Protein AF-A0A919K7R5-F1 (afdb_monomer_lite)

pLDDT: mean 82.19, std 16.07, range [36.75, 97.56]

Radius of gyration: 23.98 Å; chains: 1; bounding box: 60×45×48 Å

Structure (mmCIF, N/CA/C/O backbone):
data_AF-A0A919K7R5-F1
#
_entry.id   AF-A0A919K7R5-F1
#
loop_
_atom_site.group_PDB
_atom_site.id
_atom_site.type_symbol
_atom_site.label_atom_id
_atom_site.label_alt_id
_atom_site.label_comp_id
_atom_site.label_asym_id
_atom_site.label_entity_id
_atom_site.label_seq_id
_atom_site.pdbx_PDB_ins_code
_atom_site.Cartn_x
_atom_site.Cartn_y
_atom_site.Cartn_z
_atom_site.occupancy
_atom_site.B_iso_or_equiv
_atom_site.auth_seq_id
_atom_site.auth_comp_id
_atom_site.auth_asym_id
_atom_site.auth_atom_id
_atom_site.pdbx_PDB_model_num
ATOM 1 N N . MET A 1 1 ? -3.517 -1.100 -28.201 1.00 61.06 1 MET A N 1
ATOM 2 C CA . MET A 1 1 ? -3.178 -2.506 -27.887 1.00 61.06 1 MET A CA 1
ATOM 3 C C . MET A 1 1 ? -2.283 -3.037 -28.987 1.00 61.06 1 MET A C 1
ATOM 5 O O . MET A 1 1 ? -2.757 -3.184 -30.102 1.00 61.06 1 MET A O 1
ATOM 9 N N . ALA A 1 2 ? -1.000 -3.264 -28.708 1.00 79.00 2 ALA A N 1
ATOM 10 C CA . ALA A 1 2 ? -0.056 -3.749 -29.721 1.00 79.00 2 ALA A CA 1
ATOM 11 C C . ALA A 1 2 ? -0.181 -5.264 -29.985 1.00 79.00 2 ALA A C 1
ATOM 13 O O . ALA A 1 2 ? 0.190 -5.735 -31.049 1.00 79.00 2 ALA A O 1
ATOM 14 N N . SER A 1 3 ? -0.732 -6.016 -29.028 1.00 86.75 3 SER A N 1
ATOM 15 C CA . SER A 1 3 ? -0.846 -7.481 -29.060 1.00 86.75 3 SER A CA 1
ATOM 16 C C . SER A 1 3 ? -2.287 -7.994 -28.929 1.00 86.75 3 SER A C 1
ATOM 18 O O . SER A 1 3 ? -2.496 -9.164 -28.632 1.00 86.75 3 SER A O 1
ATOM 20 N N . GLY A 1 4 ? -3.297 -7.128 -29.079 1.00 92.44 4 GLY A N 1
ATOM 21 C CA . GLY A 1 4 ? -4.709 -7.498 -28.885 1.00 92.44 4 GLY A CA 1
ATOM 22 C C . GLY A 1 4 ? -5.109 -7.841 -27.438 1.00 92.44 4 GLY A C 1
ATOM 23 O O . GLY A 1 4 ? -6.259 -8.193 -27.200 1.00 92.44 4 GLY A O 1
ATOM 24 N N . LEU A 1 5 ? -4.194 -7.721 -26.466 1.00 92.00 5 LEU A N 1
ATOM 25 C CA . LEU A 1 5 ? -4.473 -7.946 -25.046 1.00 92.00 5 LEU A CA 1
ATOM 26 C C . LEU A 1 5 ? -5.079 -6.701 -24.393 1.00 92.00 5 LEU A C 1
ATOM 28 O O . LEU A 1 5 ? -4.481 -5.623 -24.446 1.00 92.00 5 LEU A O 1
ATOM 32 N N . ASP A 1 6 ? -6.216 -6.876 -23.719 1.00 91.25 6 ASP A N 1
ATOM 33 C CA . ASP A 1 6 ? -6.818 -5.847 -22.871 1.00 91.25 6 ASP A CA 1
ATOM 34 C C . ASP A 1 6 ? -6.446 -6.058 -21.407 1.00 91.25 6 ASP A C 1
ATOM 36 O O . ASP A 1 6 ? -6.775 -7.084 -20.810 1.00 91.25 6 ASP A O 1
ATOM 40 N N . VAL A 1 7 ? -5.759 -5.083 -20.818 1.00 91.25 7 VAL A N 1
ATOM 41 C CA . VAL A 1 7 ? -5.324 -5.157 -19.423 1.00 91.25 7 VAL A CA 1
ATOM 42 C C . VAL A 1 7 ? -6.299 -4.372 -18.567 1.00 91.25 7 VAL A C 1
ATOM 44 O O . VAL A 1 7 ? -6.436 -3.157 -18.696 1.00 91.25 7 VAL A O 1
ATOM 47 N N . ARG A 1 8 ? -6.950 -5.070 -17.639 1.00 94.06 8 ARG A N 1
ATOM 48 C CA . ARG A 1 8 ? -7.793 -4.445 -16.621 1.00 94.06 8 ARG A CA 1
ATOM 49 C C . ARG A 1 8 ? -6.977 -4.197 -15.361 1.00 94.06 8 ARG A C 1
ATOM 51 O O . ARG A 1 8 ? -6.169 -5.030 -14.959 1.00 94.06 8 ARG A O 1
ATOM 58 N N . ILE A 1 9 ? -7.204 -3.045 -14.735 1.00 94.88 9 ILE A N 1
ATOM 59 C CA . ILE A 1 9 ? -6.482 -2.607 -13.536 1.00 94.88 9 ILE A CA 1
ATOM 60 C C . ILE A 1 9 ? -7.516 -2.317 -12.441 1.00 94.88 9 ILE A C 1
ATOM 62 O O . ILE A 1 9 ? -7.915 -1.168 -12.267 1.00 94.88 9 ILE A O 1
ATOM 66 N N . PRO A 1 10 ? -7.977 -3.336 -11.693 1.00 94.50 10 PRO A N 1
ATOM 67 C CA . PRO A 1 10 ? -9.050 -3.171 -10.706 1.00 94.50 10 PRO A CA 1
ATOM 68 C C . PRO A 1 10 ? -8.736 -2.141 -9.613 1.00 94.50 10 PRO A C 1
ATOM 70 O O . PRO A 1 10 ? -9.626 -1.463 -9.116 1.00 94.50 10 PRO A O 1
ATOM 73 N N . PHE A 1 11 ? -7.457 -1.977 -9.264 1.00 94.12 11 PHE A N 1
ATOM 74 C CA . PHE A 1 11 ? -7.025 -0.985 -8.274 1.00 94.12 11 PHE A CA 1
ATOM 75 C C . PHE A 1 11 ? -7.129 0.469 -8.756 1.00 94.12 11 PHE A C 1
ATOM 77 O O . PHE A 1 11 ? -7.018 1.375 -7.937 1.00 94.12 11 PHE A O 1
ATOM 84 N N . ALA A 1 12 ? -7.326 0.690 -10.057 1.00 94.94 12 ALA A N 1
ATOM 85 C CA . ALA A 1 12 ? -7.537 2.008 -10.646 1.00 94.94 12 ALA A CA 1
ATOM 86 C C . ALA A 1 12 ? -9.031 2.334 -10.842 1.00 94.94 12 ALA A C 1
ATOM 88 O O . ALA A 1 12 ? -9.357 3.260 -11.581 1.00 94.94 12 ALA A O 1
ATOM 89 N N . ASP A 1 13 ? -9.946 1.583 -10.213 1.00 97.25 13 ASP A N 1
ATOM 90 C CA . ASP A 1 13 ? -11.369 1.929 -10.220 1.00 97.25 13 ASP A CA 1
ATOM 91 C C . ASP A 1 13 ? -11.590 3.275 -9.497 1.00 97.25 13 ASP A C 1
ATOM 93 O O . ASP A 1 13 ? -11.191 3.404 -8.332 1.00 97.25 13 ASP A O 1
ATOM 97 N N . PRO A 1 14 ? -12.249 4.263 -10.134 1.00 96.62 14 PRO A N 1
ATOM 98 C CA . PRO A 1 14 ? -12.509 5.569 -9.531 1.00 96.62 14 PRO A CA 1
ATOM 99 C C . PRO A 1 14 ? -13.199 5.492 -8.166 1.00 96.62 14 PRO A C 1
ATOM 101 O O . PRO A 1 14 ? -12.837 6.221 -7.251 1.00 96.62 14 PRO A O 1
ATOM 104 N N . ARG A 1 15 ? -14.134 4.553 -7.982 1.00 97.50 15 ARG A N 1
ATOM 105 C CA . ARG A 1 15 ? -14.883 4.395 -6.726 1.00 97.50 15 ARG A CA 1
ATOM 106 C C . ARG A 1 15 ? -13.973 3.943 -5.593 1.00 97.50 15 ARG A C 1
ATOM 108 O O . ARG A 1 15 ? -14.107 4.397 -4.459 1.00 97.50 15 ARG A O 1
ATOM 115 N N . LEU A 1 16 ? -13.048 3.033 -5.900 1.00 95.94 16 LEU A N 1
ATOM 116 C CA . LEU A 1 16 ? -12.073 2.547 -4.932 1.00 95.94 16 LEU A CA 1
ATOM 117 C C . LEU A 1 16 ? -11.076 3.649 -4.571 1.00 95.94 16 LEU A C 1
ATOM 119 O O . LEU A 1 16 ? -10.716 3.787 -3.400 1.00 95.94 16 LEU A O 1
ATOM 123 N N . VAL A 1 17 ? -10.647 4.433 -5.561 1.00 95.94 17 VAL A N 1
ATOM 124 C CA . VAL A 1 17 ? -9.756 5.577 -5.353 1.00 95.94 17 VAL A CA 1
ATOM 125 C C . VAL A 1 17 ? -10.431 6.618 -4.466 1.00 95.94 17 VAL A C 1
ATOM 127 O O . VAL A 1 17 ? -9.863 6.959 -3.435 1.00 95.94 17 VAL A O 1
ATOM 130 N N . ASP A 1 18 ? -11.655 7.040 -4.782 1.00 97.56 18 ASP A N 1
ATOM 131 C CA . ASP A 1 18 ? -12.397 8.025 -3.986 1.00 97.56 18 ASP A CA 1
ATOM 132 C C . ASP A 1 18 ? -12.602 7.547 -2.545 1.00 97.56 18 ASP A C 1
ATOM 134 O O . ASP A 1 18 ? -12.361 8.288 -1.587 1.00 97.56 18 ASP A O 1
ATOM 138 N N . TYR A 1 19 ? -12.984 6.280 -2.366 1.00 96.44 19 TYR A N 1
ATOM 139 C CA . TYR A 1 19 ? -13.126 5.687 -1.040 1.00 96.44 19 TYR A CA 1
ATOM 140 C C . TYR A 1 19 ? -11.801 5.711 -0.276 1.00 96.44 19 TYR A C 1
ATOM 142 O O . TYR A 1 19 ? -11.722 6.241 0.832 1.00 96.44 19 TYR A O 1
ATOM 150 N N . THR A 1 20 ? -10.735 5.178 -0.875 1.00 95.38 20 THR A N 1
ATOM 151 C CA . THR A 1 20 ? -9.435 5.098 -0.205 1.00 95.38 20 THR A CA 1
ATOM 152 C C . THR A 1 20 ? -8.818 6.468 0.027 1.00 95.38 20 THR A C 1
ATOM 154 O O . THR A 1 20 ? -8.145 6.639 1.039 1.00 95.38 20 THR A O 1
ATOM 157 N N . PHE A 1 21 ? -9.062 7.473 -0.815 1.00 94.69 21 PHE A N 1
ATOM 158 C CA . PHE A 1 21 ? -8.518 8.816 -0.622 1.00 94.69 21 PHE A CA 1
ATOM 159 C C . PHE A 1 21 ? -9.055 9.464 0.662 1.00 94.69 21 PHE A C 1
ATOM 161 O O . PHE A 1 21 ? -8.267 10.008 1.436 1.00 94.69 21 PHE A O 1
ATOM 168 N N . ASN A 1 22 ? -10.341 9.266 0.958 1.00 96.62 22 ASN A N 1
ATOM 169 C CA . ASN A 1 22 ? -11.030 9.851 2.112 1.00 96.62 22 ASN A CA 1
ATOM 170 C C . ASN A 1 22 ? -10.745 9.167 3.464 1.00 96.62 22 ASN A C 1
ATOM 172 O O . ASN A 1 22 ? -11.101 9.701 4.513 1.00 96.62 22 ASN A O 1
ATOM 176 N N . ILE A 1 23 ? -10.089 8.002 3.484 1.00 96.44 23 ILE A N 1
ATOM 177 C CA . ILE A 1 23 ? -9.779 7.301 4.740 1.00 96.44 23 ILE A CA 1
ATOM 178 C C . ILE A 1 23 ? -8.652 8.029 5.508 1.00 96.44 23 ILE A C 1
ATOM 180 O O . ILE A 1 23 ? -7.628 8.374 4.901 1.00 96.44 23 ILE A O 1
ATOM 184 N N . PRO A 1 24 ? -8.767 8.210 6.840 1.00 95.56 24 PRO A N 1
ATOM 185 C CA . PRO A 1 24 ? -7.702 8.782 7.662 1.00 95.56 24 PRO A CA 1
ATOM 186 C C . PRO A 1 24 ? -6.380 8.015 7.552 1.00 95.56 24 PRO A C 1
ATOM 188 O O . PRO A 1 24 ? -6.350 6.784 7.491 1.00 95.56 24 PRO A O 1
ATOM 191 N N . TRP A 1 25 ? -5.257 8.735 7.587 1.00 92.19 25 TRP A N 1
ATOM 192 C CA . TRP A 1 25 ? -3.933 8.117 7.443 1.00 92.19 25 TRP A CA 1
ATOM 193 C C . TRP A 1 25 ? -3.610 7.105 8.550 1.00 92.19 25 TRP A C 1
ATOM 195 O O . TRP A 1 25 ? -3.043 6.048 8.272 1.00 92.19 25 TRP A O 1
ATOM 205 N N . SER A 1 26 ? -4.052 7.379 9.781 1.00 94.06 26 SER A N 1
ATOM 206 C CA . SER A 1 26 ? -3.920 6.470 10.928 1.00 94.06 26 SER A CA 1
ATOM 207 C C . SER A 1 26 ? -4.542 5.094 10.680 1.00 94.06 26 SER A C 1
ATOM 209 O O . SER A 1 26 ? -4.058 4.105 11.214 1.00 94.06 26 SER A O 1
ATOM 211 N N . MET A 1 27 ? -5.574 5.012 9.837 1.00 94.75 27 MET A N 1
ATOM 212 C CA . MET A 1 27 ? -6.217 3.756 9.452 1.00 94.75 27 MET A CA 1
ATOM 213 C C . MET A 1 27 ? -5.553 3.109 8.228 1.00 94.75 27 MET A C 1
ATOM 215 O O . MET A 1 27 ? -5.547 1.888 8.099 1.00 94.75 27 MET A O 1
ATOM 219 N N . LYS A 1 28 ? -4.953 3.899 7.330 1.00 92.88 28 LYS A N 1
ATOM 220 C CA . LYS A 1 28 ? -4.223 3.386 6.154 1.00 92.88 28 LYS A CA 1
ATOM 221 C C . LYS A 1 28 ? -2.932 2.655 6.537 1.00 92.88 28 LYS A C 1
ATOM 223 O O . LYS A 1 28 ? -2.619 1.634 5.919 1.00 92.88 28 LYS A O 1
ATOM 228 N N . SER A 1 29 ? -2.232 3.162 7.556 1.00 92.19 29 SER A N 1
ATOM 229 C CA . SER A 1 29 ? -0.941 2.657 8.050 1.00 92.19 29 SER A CA 1
ATOM 230 C C . SER A 1 29 ? -0.933 2.470 9.574 1.00 92.19 29 SER A C 1
ATOM 232 O O . SER A 1 29 ? -0.045 2.959 10.268 1.00 92.19 29 SER A O 1
ATOM 234 N N . PHE A 1 30 ? -1.925 1.751 10.104 1.00 92.12 30 PHE A N 1
ATOM 235 C CA . PHE A 1 30 ? -2.115 1.563 11.551 1.00 92.12 30 PHE A CA 1
ATOM 236 C C . PHE A 1 30 ? -1.003 0.759 12.252 1.00 92.12 30 PHE A C 1
ATOM 238 O O . PHE A 1 30 ? -0.783 0.932 13.444 1.00 92.12 30 PHE A O 1
ATOM 245 N N . ASP A 1 31 ? -0.298 -0.121 11.538 1.00 90.94 31 ASP A N 1
ATOM 246 C CA . ASP A 1 31 ? 0.773 -0.986 12.065 1.00 90.94 31 ASP A CA 1
ATOM 247 C C . ASP A 1 31 ? 2.177 -0.537 11.611 1.00 90.94 31 ASP A C 1
ATOM 249 O O . ASP A 1 31 ? 3.144 -1.294 11.712 1.00 90.94 31 ASP A O 1
ATOM 253 N N . GLY A 1 32 ? 2.291 0.676 11.054 1.00 88.88 32 GLY A N 1
ATOM 254 C CA . GLY A 1 32 ? 3.545 1.219 10.525 1.00 88.88 32 GLY A CA 1
ATOM 255 C C . GLY A 1 32 ? 4.043 0.544 9.242 1.00 88.88 32 GLY A C 1
ATOM 256 O O . GLY A 1 32 ? 5.163 0.814 8.807 1.00 88.88 32 GLY A O 1
ATOM 257 N N . ARG A 1 33 ? 3.242 -0.330 8.620 1.00 87.12 33 ARG A N 1
ATOM 258 C CA . ARG A 1 33 ? 3.596 -1.000 7.366 1.00 87.12 33 ARG A CA 1
ATOM 259 C C . ARG A 1 33 ? 2.947 -0.328 6.161 1.00 87.12 33 ARG A C 1
ATOM 261 O O . ARG A 1 33 ? 2.038 0.500 6.234 1.00 87.12 33 ARG A O 1
ATOM 268 N N . GLU A 1 34 ? 3.464 -0.692 4.999 1.00 89.81 34 GLU A N 1
ATOM 269 C CA . GLU A 1 34 ? 2.871 -0.327 3.724 1.00 89.81 34 GLU A CA 1
ATOM 270 C C . GLU A 1 34 ? 1.607 -1.155 3.459 1.00 89.81 34 GLU A C 1
ATOM 272 O O . GLU A 1 34 ? 1.583 -2.379 3.646 1.00 89.81 34 GLU A O 1
ATOM 277 N N . LYS A 1 35 ? 0.578 -0.487 2.926 1.00 91.94 35 LYS A N 1
ATOM 278 C CA . LYS A 1 35 ? -0.674 -1.124 2.493 1.00 91.94 35 LYS A CA 1
ATOM 279 C C . LYS A 1 35 ? -1.381 -1.894 3.622 1.00 91.94 35 LYS A C 1
ATOM 281 O O . LYS A 1 35 ? -2.037 -2.895 3.342 1.00 91.94 35 LYS A O 1
ATOM 286 N N . SER A 1 36 ? -1.272 -1.443 4.870 1.00 94.00 36 SER A N 1
ATOM 287 C CA . SER A 1 36 ? -1.818 -2.137 6.047 1.00 94.00 36 SER A CA 1
ATOM 288 C C . SER A 1 36 ? -3.316 -2.366 5.944 1.00 94.00 36 SER A C 1
ATOM 290 O O . SER A 1 36 ? -3.776 -3.484 6.150 1.00 94.00 36 SER A O 1
ATOM 292 N N . LEU A 1 37 ? -4.065 -1.342 5.524 1.00 94.31 37 LEU A N 1
ATOM 293 C CA . LEU A 1 37 ? -5.505 -1.456 5.293 1.00 94.31 37 LEU A CA 1
ATOM 294 C C . LEU A 1 37 ? -5.851 -2.560 4.277 1.00 94.31 37 LEU A C 1
ATOM 296 O O . LEU A 1 37 ? -6.734 -3.375 4.526 1.00 94.31 37 LEU A O 1
ATOM 300 N N . LEU A 1 38 ? -5.125 -2.630 3.156 1.00 93.94 38 LEU A N 1
ATOM 301 C CA . LEU A 1 38 ? -5.331 -3.662 2.132 1.00 93.94 38 LEU A CA 1
ATOM 302 C C . LEU A 1 38 ? -4.962 -5.059 2.652 1.00 93.94 38 LEU A C 1
ATOM 304 O O . LEU A 1 38 ? -5.665 -6.026 2.371 1.00 93.94 38 LEU A O 1
ATOM 308 N N . ARG A 1 39 ? -3.866 -5.172 3.410 1.00 93.06 39 ARG A N 1
ATOM 309 C CA . ARG A 1 39 ? -3.430 -6.442 4.011 1.00 93.06 39 ARG A CA 1
ATOM 310 C C . ARG A 1 39 ? -4.440 -6.944 5.042 1.00 93.06 39 ARG A C 1
ATOM 312 O O . ARG A 1 39 ? -4.724 -8.134 5.060 1.00 93.06 39 ARG A O 1
ATOM 319 N N . ALA A 1 40 ? -5.005 -6.046 5.849 1.00 93.12 40 ALA A N 1
ATOM 320 C CA . ALA A 1 40 ? -6.063 -6.371 6.798 1.00 93.12 40 ALA A CA 1
ATOM 321 C C . ALA A 1 40 ? -7.339 -6.833 6.080 1.00 93.12 40 ALA A C 1
ATOM 323 O O . ALA A 1 40 ? -7.874 -7.881 6.424 1.00 93.12 40 ALA A O 1
ATOM 324 N N . ALA A 1 41 ? -7.771 -6.115 5.037 1.00 93.62 41 ALA A N 1
ATOM 325 C CA . ALA A 1 41 ? -8.963 -6.464 4.261 1.00 93.62 41 ALA A CA 1
ATOM 326 C C . ALA A 1 41 ? -8.865 -7.828 3.550 1.00 93.62 41 ALA A C 1
ATOM 328 O O . ALA A 1 41 ? -9.883 -8.462 3.300 1.00 93.62 41 ALA A O 1
ATOM 329 N N . MET A 1 42 ? -7.653 -8.278 3.212 1.00 94.06 42 MET A N 1
ATOM 330 C CA . MET A 1 42 ? -7.407 -9.530 2.482 1.00 94.06 42 MET A CA 1
ATOM 331 C C . MET A 1 42 ? -6.889 -10.672 3.369 1.00 94.06 42 MET A C 1
ATOM 333 O O . MET A 1 42 ? -6.575 -11.742 2.846 1.00 94.06 42 MET A O 1
ATOM 337 N N . LYS A 1 43 ? -6.769 -10.463 4.688 1.00 91.00 43 LYS A N 1
ATOM 338 C CA . LYS A 1 43 ? -6.131 -11.410 5.617 1.00 91.00 43 LYS A CA 1
ATOM 339 C C . LYS A 1 43 ? -6.770 -12.799 5.576 1.00 91.00 43 LYS A C 1
ATOM 341 O O . LYS A 1 43 ? -6.053 -13.791 5.610 1.00 91.00 43 LYS A O 1
ATOM 346 N N . ASP A 1 44 ? -8.089 -12.849 5.442 1.00 93.88 44 ASP A N 1
ATOM 347 C CA . ASP A 1 44 ? -8.850 -14.102 5.457 1.00 93.88 44 ASP A CA 1
ATOM 348 C C . ASP A 1 44 ? -8.914 -14.781 4.077 1.00 93.88 44 ASP A C 1
ATOM 350 O O . ASP A 1 44 ? -9.353 -15.922 3.961 1.00 93.88 44 ASP A O 1
ATOM 354 N N . LEU A 1 45 ? -8.465 -14.093 3.019 1.00 95.81 45 LEU A N 1
ATOM 355 C CA . LEU A 1 45 ? -8.502 -14.583 1.636 1.00 95.81 45 LEU A CA 1
ATOM 356 C C . LEU A 1 45 ? -7.143 -15.088 1.138 1.00 95.81 45 LEU A C 1
ATOM 358 O O . LEU A 1 45 ? -7.084 -15.819 0.150 1.00 95.81 45 LEU A O 1
ATOM 362 N N . LEU A 1 46 ? -6.043 -14.673 1.773 1.00 93.62 46 LEU A N 1
ATOM 363 C CA . LEU A 1 46 ? -4.684 -14.954 1.315 1.00 93.62 46 LEU A CA 1
ATOM 364 C C . LEU A 1 46 ? -3.904 -15.790 2.337 1.00 93.62 46 LEU A C 1
ATOM 366 O O . LEU A 1 46 ? -4.000 -15.542 3.536 1.00 93.62 46 LEU A O 1
ATOM 370 N N . PRO A 1 47 ? -3.033 -16.713 1.887 1.00 94.94 47 PRO A N 1
ATOM 371 C CA . PRO A 1 47 ? -2.086 -17.373 2.774 1.00 94.94 47 PRO A CA 1
ATOM 372 C C . PRO A 1 47 ? -1.187 -16.357 3.484 1.00 94.94 47 PRO A C 1
ATOM 374 O O . PRO A 1 47 ? -0.701 -15.403 2.868 1.00 94.94 47 PRO A O 1
ATOM 377 N N . GLU A 1 48 ? -0.875 -16.618 4.753 1.00 91.50 48 GLU A N 1
ATOM 378 C CA . GLU A 1 48 ? -0.099 -15.717 5.614 1.00 91.50 48 GLU A CA 1
ATOM 379 C C . GLU A 1 48 ? 1.225 -15.263 4.969 1.00 91.50 48 GLU A C 1
ATOM 381 O O . GLU A 1 48 ? 1.556 -14.075 4.944 1.00 91.50 48 GLU A O 1
ATOM 386 N N . LYS A 1 49 ? 1.944 -16.195 4.332 1.00 91.31 49 LYS A N 1
ATOM 387 C CA . LYS A 1 49 ? 3.205 -15.907 3.629 1.00 91.31 49 LYS A CA 1
ATOM 388 C C . LYS A 1 49 ? 3.055 -14.863 2.517 1.00 91.31 49 LYS A C 1
ATOM 390 O O . LYS A 1 49 ? 3.964 -14.064 2.309 1.00 91.31 49 LYS A O 1
ATOM 395 N N . ALA A 1 50 ? 1.931 -14.860 1.800 1.00 89.88 50 ALA A N 1
ATOM 396 C CA . ALA A 1 50 ? 1.654 -13.872 0.760 1.00 89.88 50 ALA A CA 1
ATOM 397 C C . ALA A 1 50 ? 1.177 -12.547 1.373 1.00 89.88 50 ALA A C 1
ATOM 399 O O . ALA A 1 50 ? 1.649 -11.478 0.976 1.00 89.88 50 ALA A O 1
ATOM 400 N N . ALA A 1 51 ? 0.298 -12.624 2.378 1.00 89.44 51 ALA A N 1
ATOM 401 C CA . ALA A 1 51 ? -0.290 -11.470 3.052 1.00 89.44 51 ALA A CA 1
ATOM 402 C C . ALA A 1 51 ? 0.749 -10.585 3.759 1.00 89.44 51 ALA A C 1
ATOM 404 O O . ALA A 1 51 ? 0.586 -9.364 3.786 1.00 89.44 51 ALA A O 1
ATOM 405 N N . TYR A 1 52 ? 1.843 -11.165 4.267 1.00 89.62 52 TYR A N 1
ATOM 406 C CA . TYR A 1 52 ? 2.914 -10.441 4.970 1.00 89.62 52 TYR A CA 1
ATOM 407 C C . TYR A 1 52 ? 4.212 -10.284 4.168 1.00 89.62 52 TYR A C 1
ATOM 409 O O . TYR A 1 52 ? 5.204 -9.769 4.683 1.00 89.62 52 TYR A O 1
ATOM 417 N N . ARG A 1 53 ? 4.215 -10.652 2.881 1.00 91.19 53 ARG A N 1
ATOM 418 C CA . ARG A 1 53 ? 5.379 -10.473 2.005 1.00 91.19 53 ARG A CA 1
ATOM 419 C C . ARG A 1 53 ? 5.747 -8.989 1.866 1.00 91.19 53 ARG A C 1
ATOM 421 O O . ARG A 1 53 ? 4.879 -8.152 1.583 1.00 91.19 53 ARG A O 1
ATOM 428 N N . ILE A 1 54 ? 7.037 -8.679 1.992 1.00 87.69 54 ILE A N 1
ATOM 429 C CA . ILE A 1 54 ? 7.603 -7.349 1.716 1.00 87.69 54 ILE A CA 1
ATOM 430 C C . ILE A 1 54 ? 7.434 -7.029 0.226 1.00 87.69 54 ILE A C 1
ATOM 432 O O . ILE A 1 54 ? 7.621 -7.905 -0.627 1.00 87.69 54 ILE A O 1
ATOM 436 N N . LYS A 1 55 ? 7.063 -5.787 -0.111 1.00 84.94 55 LYS A N 1
ATOM 437 C CA . LYS A 1 55 ? 6.979 -5.345 -1.505 1.00 84.94 55 LYS A CA 1
ATOM 438 C C . LYS A 1 55 ? 8.340 -5.519 -2.186 1.00 84.94 55 LYS A C 1
ATOM 440 O O . LYS A 1 55 ? 9.330 -4.917 -1.795 1.00 84.94 55 LYS A O 1
ATOM 445 N N . LEU A 1 56 ? 8.344 -6.298 -3.266 1.00 83.00 56 LEU A N 1
ATOM 446 C CA . LEU A 1 56 ? 9.437 -6.304 -4.236 1.00 83.00 56 LEU A CA 1
ATOM 447 C C . LEU A 1 56 ? 8.976 -5.510 -5.463 1.00 83.00 56 LEU A C 1
ATOM 449 O O . LEU A 1 56 ? 7.834 -5.714 -5.894 1.00 83.00 56 LEU A O 1
ATOM 453 N N . PRO A 1 57 ? 9.796 -4.591 -5.992 1.00 78.12 57 PRO A N 1
ATOM 454 C CA . PRO A 1 57 ? 9.501 -3.923 -7.253 1.00 78.12 57 PRO A CA 1
ATOM 455 C C . PRO A 1 57 ? 9.472 -4.942 -8.406 1.00 78.12 57 PRO A C 1
ATOM 457 O O . PRO A 1 57 ? 10.226 -5.911 -8.408 1.00 78.12 57 PRO A O 1
ATOM 460 N N . TYR A 1 58 ? 8.567 -4.739 -9.368 1.00 68.94 58 TYR A N 1
ATOM 461 C CA . TYR A 1 58 ? 8.526 -5.508 -10.622 1.00 68.94 58 TYR A CA 1
ATOM 462 C C . TYR A 1 58 ? 9.815 -5.229 -11.425 1.00 68.94 58 TYR A C 1
ATOM 464 O O . TYR A 1 58 ? 10.326 -4.112 -11.298 1.00 68.94 58 TYR A O 1
ATOM 472 N N . PRO A 1 59 ? 10.392 -6.227 -12.136 1.00 59.38 59 PRO A N 1
ATOM 473 C CA . PRO A 1 59 ? 11.823 -6.466 -12.206 1.00 59.38 59 PRO A CA 1
ATOM 474 C C . PRO A 1 59 ? 12.596 -5.202 -12.523 1.00 59.38 59 PRO A C 1
ATOM 476 O O . PRO A 1 59 ? 12.591 -4.659 -13.623 1.00 59.38 59 PRO A O 1
ATOM 479 N N . ASN A 1 60 ? 13.300 -4.772 -11.496 1.00 57.94 60 ASN A N 1
ATOM 480 C CA . ASN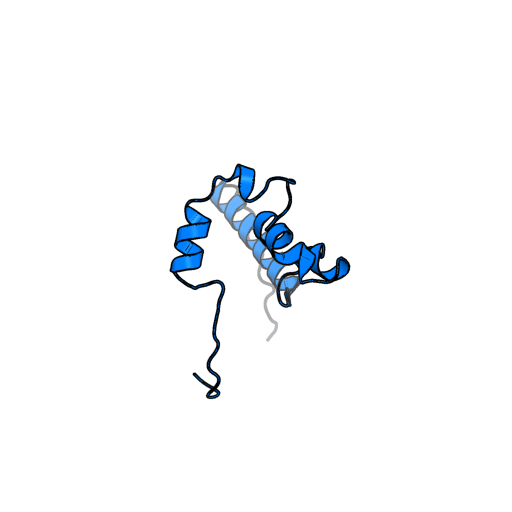 A 1 60 ? 14.400 -3.852 -11.570 1.00 57.94 60 ASN A CA 1
ATOM 481 C C . ASN A 1 60 ? 15.598 -4.599 -12.170 1.00 57.94 60 ASN A C 1
ATOM 483 O O . ASN A 1 60 ? 16.505 -4.998 -11.441 1.00 57.94 60 ASN A O 1
ATOM 487 N N . LEU A 1 61 ? 15.628 -4.751 -13.500 1.00 59.00 61 LEU A N 1
ATOM 488 C CA . LEU A 1 61 ? 16.911 -4.732 -14.205 1.00 59.00 61 LEU A CA 1
ATOM 489 C C . LEU A 1 61 ? 17.480 -3.319 -14.016 1.00 59.00 61 LEU A C 1
ATOM 491 O O . LEU A 1 61 ? 17.304 -2.434 -14.847 1.00 59.00 61 LEU A O 1
ATOM 495 N N . ARG A 1 62 ? 18.058 -3.072 -12.842 1.00 64.50 62 ARG A N 1
ATOM 496 C CA . ARG A 1 62 ? 18.855 -1.881 -12.590 1.00 64.50 62 ARG A CA 1
ATOM 497 C C . ARG A 1 62 ? 20.242 -2.175 -13.122 1.00 64.50 62 ARG A C 1
ATOM 499 O O . ARG A 1 62 ? 20.929 -3.042 -12.585 1.00 64.50 62 ARG A O 1
ATOM 506 N N . ASP A 1 63 ? 20.608 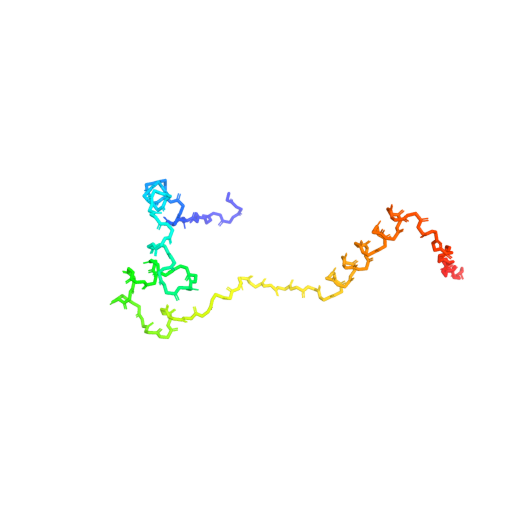-1.500 -14.202 1.00 77.12 63 ASP A N 1
ATOM 507 C CA . ASP A 1 63 ? 21.985 -1.490 -14.663 1.00 77.12 63 ASP A CA 1
ATOM 508 C C . ASP A 1 63 ? 22.815 -0.695 -13.652 1.00 77.12 63 ASP A C 1
ATOM 510 O O . ASP A 1 63 ? 22.600 0.499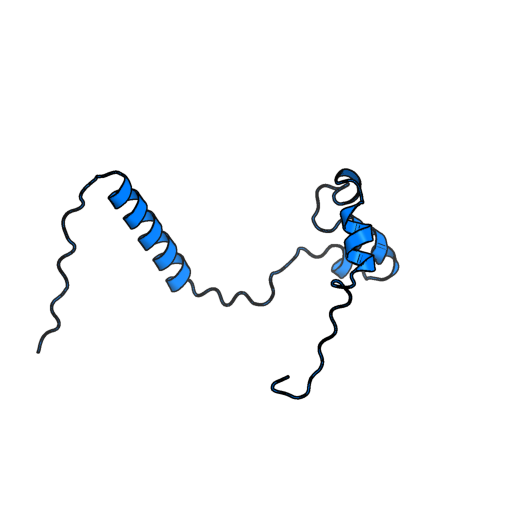 -13.439 1.00 77.12 63 ASP A O 1
ATOM 514 N N . ARG A 1 64 ? 23.746 -1.386 -12.995 1.00 79.88 64 ARG A N 1
ATOM 515 C CA . ARG A 1 64 ? 24.611 -0.785 -11.984 1.00 79.88 64 ARG A CA 1
ATOM 516 C C . ARG A 1 64 ? 25.462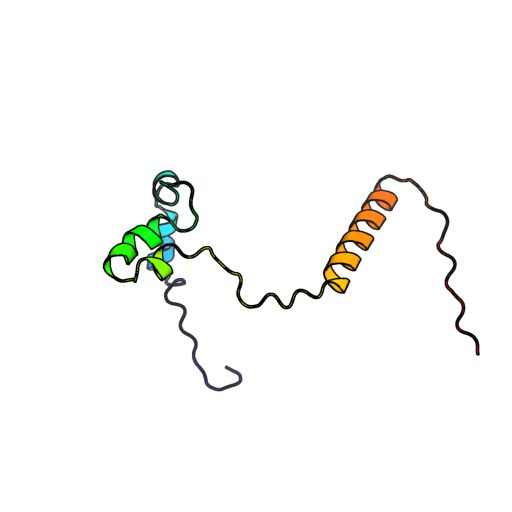 0.346 -12.565 1.00 79.88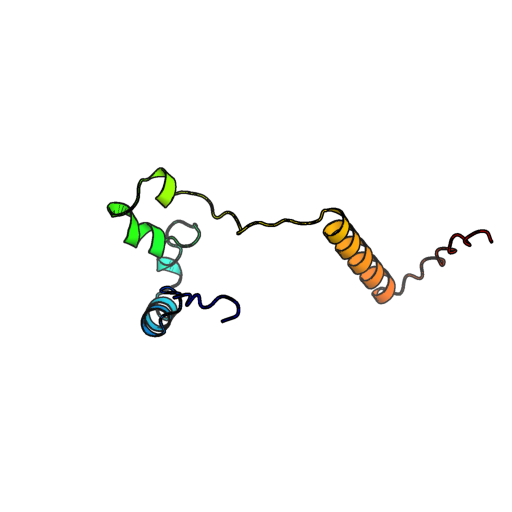 64 ARG A C 1
ATOM 518 O O . ARG A 1 64 ? 25.690 1.323 -11.858 1.00 79.88 64 ARG A O 1
ATOM 525 N N . ALA A 1 65 ? 25.890 0.236 -13.824 1.00 84.31 65 ALA A N 1
ATOM 526 C CA . ALA A 1 65 ? 26.676 1.278 -14.477 1.00 84.31 65 ALA A CA 1
ATOM 527 C C . ALA A 1 65 ? 25.853 2.563 -14.653 1.00 84.31 65 ALA A C 1
ATOM 529 O O . ALA A 1 65 ? 26.339 3.651 -14.364 1.00 84.31 65 ALA A O 1
ATOM 530 N N . TYR A 1 66 ? 24.573 2.433 -15.016 1.00 81.00 66 TYR A N 1
ATOM 531 C CA . TYR A 1 66 ? 23.663 3.574 -15.140 1.00 81.00 66 TYR A CA 1
ATOM 532 C C . TYR A 1 66 ? 23.450 4.303 -13.805 1.00 81.00 66 TYR A C 1
ATOM 534 O O . TYR A 1 66 ? 23.467 5.535 -13.753 1.00 81.00 66 TYR A O 1
ATOM 542 N N . ASP A 1 67 ? 23.278 3.549 -12.714 1.00 84.06 67 ASP A N 1
ATOM 543 C CA . ASP A 1 67 ? 23.128 4.123 -11.373 1.00 84.06 67 ASP A CA 1
ATOM 544 C C . ASP A 1 67 ? 24.419 4.852 -10.932 1.00 84.06 67 ASP A C 1
ATOM 546 O O . ASP A 1 67 ? 24.355 5.951 -10.372 1.00 84.06 67 ASP A O 1
ATOM 550 N N . GLU A 1 68 ? 25.597 4.278 -11.209 1.00 87.81 68 GLU A N 1
ATOM 551 C CA . GLU A 1 68 ? 26.901 4.890 -10.909 1.00 87.81 68 GLU A CA 1
ATOM 552 C C . GLU A 1 68 ? 27.138 6.175 -11.730 1.00 87.81 68 GLU A C 1
ATOM 554 O O . GLU A 1 68 ? 27.549 7.199 -11.166 1.00 87.81 68 GLU A O 1
ATOM 559 N N . ASP A 1 69 ? 26.783 6.168 -13.016 1.00 89.06 69 ASP A N 1
ATOM 560 C CA . ASP A 1 69 ? 26.882 7.326 -13.910 1.00 89.06 69 ASP A CA 1
ATOM 561 C C . ASP A 1 69 ? 25.941 8.464 -13.490 1.00 89.06 69 ASP A C 1
ATOM 563 O O . ASP A 1 69 ? 26.358 9.625 -13.421 1.00 89.06 69 ASP A O 1
ATOM 567 N N . MET A 1 70 ? 24.687 8.159 -13.132 1.00 87.00 70 MET A N 1
ATOM 568 C CA . MET A 1 70 ? 23.744 9.166 -12.624 1.00 87.00 70 MET A CA 1
ATOM 569 C C . MET A 1 70 ? 24.268 9.850 -11.356 1.00 87.00 70 MET A C 1
ATOM 571 O O . MET A 1 70 ? 24.164 11.075 -11.219 1.00 87.00 70 MET A O 1
ATOM 575 N N . VAL A 1 71 ? 24.853 9.084 -10.430 1.00 88.75 71 VAL A N 1
ATOM 576 C CA . VAL A 1 71 ? 25.429 9.629 -9.193 1.00 88.75 71 VAL A CA 1
ATOM 577 C C . VAL A 1 71 ? 26.676 10.468 -9.487 1.00 88.75 71 VAL A C 1
ATOM 579 O O . VAL A 1 71 ? 26.846 11.534 -8.887 1.00 88.75 71 VAL A O 1
ATOM 582 N N . SER A 1 72 ? 27.538 10.017 -10.403 1.00 88.38 72 SER A N 1
ATOM 583 C CA . SER A 1 72 ? 28.720 10.762 -10.851 1.00 88.38 72 SER A CA 1
ATOM 584 C C . SER A 1 72 ? 28.335 12.120 -11.447 1.00 88.38 72 SER A C 1
ATOM 586 O O . SER A 1 72 ? 28.839 13.158 -11.005 1.00 88.38 72 SER A O 1
ATOM 588 N N . ASN A 1 73 ? 27.364 12.131 -12.365 1.00 87.50 73 ASN A N 1
ATOM 589 C CA . ASN A 1 73 ? 26.903 13.344 -13.038 1.00 87.50 73 ASN A CA 1
ATOM 590 C C . ASN A 1 73 ? 26.257 14.322 -12.052 1.00 87.50 73 ASN A C 1
ATOM 592 O O . ASN A 1 73 ? 26.656 15.483 -11.998 1.00 87.50 73 ASN A O 1
ATOM 596 N N . SER A 1 74 ? 25.375 13.831 -11.176 1.00 87.31 74 SER A N 1
ATOM 597 C CA . SER A 1 74 ? 24.726 14.657 -10.146 1.00 87.31 74 SER A CA 1
ATOM 598 C C . SER A 1 74 ? 25.743 15.316 -9.207 1.00 87.31 74 SER A C 1
ATOM 600 O O . SER A 1 74 ? 25.610 16.484 -8.845 1.00 87.31 74 SER A O 1
ATOM 602 N N . ARG A 1 75 ? 26.800 14.587 -8.820 1.00 84.56 75 ARG A N 1
ATOM 603 C CA . ARG A 1 75 ? 27.902 15.146 -8.021 1.00 84.56 75 ARG A CA 1
ATOM 604 C C . ARG A 1 75 ? 28.673 16.203 -8.800 1.00 84.56 75 ARG A C 1
ATOM 606 O O . ARG A 1 75 ? 29.004 17.244 -8.239 1.00 84.56 75 ARG A O 1
ATOM 613 N N . SER A 1 76 ? 28.953 15.948 -10.076 1.00 81.75 76 SER A N 1
ATOM 614 C CA . SER A 1 76 ? 29.655 16.902 -10.934 1.00 81.75 76 SER A CA 1
ATOM 615 C C . SER A 1 76 ? 28.867 18.208 -11.115 1.00 81.75 76 SER A C 1
ATOM 617 O O . SER A 1 76 ? 29.456 19.287 -11.033 1.00 81.75 76 SER A O 1
ATOM 619 N N . ASP A 1 77 ? 27.539 18.123 -11.225 1.00 83.69 77 ASP A N 1
ATOM 620 C CA . ASP A 1 77 ? 26.642 19.275 -11.325 1.00 83.69 77 ASP A CA 1
ATOM 621 C C . ASP A 1 77 ? 26.602 20.080 -10.025 1.00 83.69 77 ASP A C 1
ATOM 623 O O . ASP A 1 77 ? 26.661 21.309 -10.061 1.00 83.69 77 ASP A O 1
ATOM 627 N N . LEU A 1 78 ? 26.597 19.410 -8.868 1.00 81.00 78 LEU A N 1
ATOM 628 C CA . LEU A 1 78 ? 26.697 20.076 -7.565 1.00 81.00 78 LEU A CA 1
ATOM 629 C C . LEU A 1 78 ? 28.035 20.808 -7.396 1.00 81.00 78 LEU A C 1
ATOM 631 O O . LEU A 1 78 ? 28.055 21.939 -6.914 1.00 81.00 78 LEU A O 1
ATOM 635 N N . HIS A 1 79 ? 29.148 20.210 -7.831 1.00 76.69 79 HIS A N 1
ATOM 636 C CA . HIS A 1 79 ? 30.458 20.870 -7.805 1.00 76.69 79 HIS A CA 1
ATOM 637 C C . HIS A 1 79 ? 30.516 22.086 -8.741 1.00 76.69 79 HIS A C 1
ATOM 639 O O . HIS A 1 79 ? 31.067 23.126 -8.370 1.00 76.69 79 HIS A O 1
ATOM 645 N N . ARG A 1 80 ? 29.891 21.983 -9.922 1.00 68.88 80 ARG A N 1
ATOM 646 C CA . ARG A 1 80 ? 29.773 23.079 -10.891 1.00 68.88 80 ARG A CA 1
ATOM 647 C C . ARG A 1 80 ? 28.892 24.215 -10.369 1.00 68.88 80 ARG A C 1
ATOM 649 O O . ARG A 1 80 ? 29.267 25.377 -10.504 1.00 68.88 80 ARG A O 1
ATOM 656 N N . ALA A 1 81 ? 27.762 23.887 -9.744 1.00 71.62 81 ALA A N 1
ATOM 657 C CA . ALA A 1 81 ? 26.848 24.849 -9.131 1.00 71.62 81 ALA A CA 1
ATOM 658 C C . ALA A 1 81 ? 27.462 25.538 -7.900 1.00 71.62 81 ALA A C 1
ATOM 660 O O . ALA A 1 81 ? 27.215 26.717 -7.670 1.00 71.62 81 ALA A O 1
ATOM 661 N N . ALA A 1 82 ? 28.317 24.837 -7.149 1.00 76.44 82 ALA A N 1
ATOM 662 C CA . ALA A 1 82 ? 29.055 25.387 -6.013 1.00 76.44 82 ALA A CA 1
ATOM 663 C C . ALA A 1 82 ? 30.265 26.261 -6.413 1.00 76.44 82 ALA A C 1
ATOM 665 O O . ALA A 1 82 ? 31.033 26.668 -5.543 1.00 76.44 82 ALA A O 1
ATOM 666 N N . GLY A 1 83 ? 30.478 26.533 -7.709 1.00 64.31 83 GLY A N 1
ATOM 66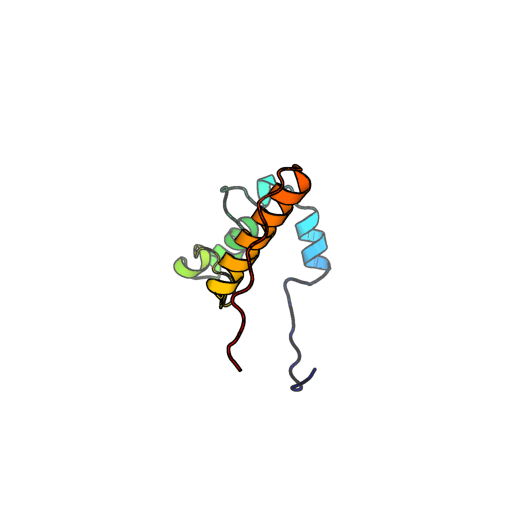7 C CA . GLY A 1 83 ? 31.541 27.424 -8.191 1.00 64.31 83 GLY A CA 1
ATOM 668 C C . GLY A 1 83 ? 32.969 26.918 -7.952 1.00 64.31 83 GLY A C 1
ATOM 669 O O . GLY A 1 83 ? 33.924 27.670 -8.133 1.00 64.31 83 GLY A O 1
ATOM 670 N N . THR A 1 84 ? 33.145 25.648 -7.572 1.00 61.00 84 THR A N 1
ATOM 671 C CA . THR A 1 84 ? 34.476 25.049 -7.416 1.00 61.00 84 THR A CA 1
ATOM 672 C C . THR A 1 84 ? 34.907 24.478 -8.760 1.00 61.00 84 THR A C 1
ATOM 674 O O . THR A 1 84 ? 34.548 23.366 -9.142 1.00 61.00 84 THR A O 1
ATOM 677 N N . SER A 1 85 ? 35.646 25.273 -9.535 1.00 50.09 85 SER A N 1
ATOM 678 C CA . SER A 1 85 ? 36.231 24.816 -10.791 1.00 50.09 85 SER A CA 1
ATOM 679 C C . SER A 1 85 ? 37.185 23.647 -10.519 1.00 50.09 85 SER A C 1
ATOM 681 O O . SER A 1 85 ? 38.213 23.783 -9.859 1.00 50.09 85 SER A O 1
ATOM 683 N N . ARG A 1 86 ? 36.843 22.460 -11.026 1.00 50.72 86 ARG A N 1
ATOM 684 C CA . ARG A 1 86 ? 37.792 21.347 -11.123 1.00 50.72 86 ARG A CA 1
ATOM 685 C C . ARG A 1 86 ? 38.588 21.511 -12.427 1.00 50.72 86 ARG A C 1
ATOM 687 O O . ARG A 1 86 ? 37.997 21.939 -13.422 1.00 50.72 86 ARG A O 1
ATOM 694 N N . PRO A 1 87 ? 39.893 21.184 -12.480 1.00 52.12 87 PRO A N 1
ATOM 695 C CA . PRO A 1 87 ? 40.634 21.236 -13.734 1.00 52.12 87 PRO A CA 1
ATOM 696 C C . PRO A 1 87 ? 40.033 20.233 -14.724 1.00 52.12 87 PRO A C 1
ATOM 698 O O . PRO A 1 87 ? 39.713 19.105 -14.347 1.00 52.12 87 PRO A O 1
ATOM 701 N N . SER A 1 88 ? 39.874 20.670 -15.974 1.00 51.97 88 SER A N 1
ATOM 702 C CA . SER A 1 88 ? 39.335 19.896 -17.099 1.00 51.97 88 SER A CA 1
ATOM 703 C C . SER A 1 88 ? 39.910 18.468 -17.168 1.00 51.97 88 SER A C 1
ATOM 705 O O . SER A 1 88 ? 41.139 18.314 -17.139 1.00 51.97 88 SER A O 1
ATOM 707 N N . PRO A 1 89 ? 39.074 17.416 -17.296 1.00 50.38 89 PRO A N 1
ATOM 708 C CA . PRO A 1 89 ? 39.568 16.091 -17.625 1.00 50.38 89 PRO A CA 1
ATOM 709 C C . PRO A 1 89 ? 39.986 16.102 -19.099 1.00 50.38 89 PRO A C 1
ATOM 711 O O . PRO A 1 89 ? 39.156 16.189 -20.002 1.00 50.38 89 PRO A O 1
ATOM 714 N N . ARG A 1 90 ? 41.298 16.044 -19.350 1.00 46.06 90 ARG A N 1
ATOM 715 C CA . ARG A 1 90 ? 41.837 15.834 -20.698 1.00 46.06 90 ARG A CA 1
ATOM 716 C C . ARG A 1 90 ? 41.254 14.535 -21.261 1.00 46.06 90 ARG A C 1
ATOM 718 O O . ARG A 1 90 ? 41.489 13.467 -20.701 1.00 46.06 90 ARG A O 1
ATOM 725 N N . HIS A 1 91 ? 40.498 14.652 -22.352 1.00 47.91 91 HIS A N 1
ATOM 726 C CA . HIS A 1 91 ? 40.063 13.526 -23.175 1.00 47.91 91 HIS A CA 1
ATOM 727 C C . HIS A 1 91 ? 41.272 12.647 -23.541 1.00 47.91 91 HIS A C 1
ATOM 729 O O . HIS A 1 91 ? 42.285 13.195 -23.987 1.00 47.91 91 HIS A O 1
ATOM 735 N N . PRO A 1 92 ? 41.190 11.310 -23.423 1.00 47.72 92 PRO A N 1
ATOM 736 C CA . PRO A 1 92 ? 42.140 10.445 -24.098 1.00 47.72 92 PRO A CA 1
ATOM 737 C C . PRO A 1 92 ? 41.846 10.540 -25.598 1.00 47.72 92 PRO A C 1
ATOM 739 O O . PRO A 1 92 ? 40.779 10.149 -26.070 1.00 47.72 92 PRO A O 1
ATOM 742 N N . THR A 1 93 ? 42.772 11.134 -26.342 1.00 49.19 93 THR A N 1
ATOM 743 C CA . THR A 1 93 ? 42.765 11.145 -27.804 1.00 49.19 93 THR A CA 1
ATOM 744 C C . THR A 1 93 ? 42.742 9.704 -28.314 1.00 49.19 93 THR A C 1
ATOM 746 O O . THR A 1 93 ? 43.633 8.926 -27.973 1.00 49.19 93 THR A O 1
ATOM 749 N N . CYS A 1 94 ? 41.735 9.348 -29.118 1.00 36.75 94 CYS A N 1
ATOM 750 C CA . CYS A 1 94 ? 41.764 8.121 -29.915 1.00 36.75 94 CYS A CA 1
ATOM 751 C C . CYS A 1 94 ? 42.972 8.175 -30.866 1.00 36.75 94 CYS A C 1
ATOM 753 O O . CYS A 1 94 ? 43.148 9.202 -31.526 1.00 36.75 94 CYS A O 1
ATOM 755 N N . PRO A 1 95 ? 43.803 7.122 -30.947 1.00 44.97 95 PRO A N 1
ATOM 756 C CA . PRO A 1 95 ? 44.825 7.029 -31.974 1.00 44.97 95 PRO A CA 1
ATOM 757 C C . PRO A 1 95 ? 44.187 6.644 -33.316 1.00 44.97 95 PRO A C 1
ATOM 759 O O . PRO A 1 95 ? 43.271 5.822 -33.359 1.00 44.97 95 PRO A O 1
ATOM 762 N N . SER A 1 96 ? 44.667 7.312 -34.367 1.00 49.38 96 SER A N 1
ATOM 763 C CA . SER A 1 96 ? 44.330 7.132 -35.787 1.00 49.38 96 SER A CA 1
ATOM 764 C C . SER A 1 96 ? 44.603 5.727 -36.313 1.00 49.38 96 SER A C 1
ATOM 766 O O . SER A 1 96 ? 45.584 5.112 -35.838 1.00 49.38 96 SER A O 1
#

InterPro domains:
  IPR001962 Asparagine synthase [PF00733] (1-70)
  IPR014729 Rossmann-like alpha/beta/alpha sandwich fold [G3DSA:3.40.50.620] (1-85)
  IPR051786 Asparagine Synthetase/Amidase [PTHR43284] (1-71)

Organism: NCBI:txid1223317

Secondary structure (DSSP, 8-state):
--SSPPPP-GGG-HHHHHHHHHS-HHHHTTTSSTTHHHHHHTTTTS-HHHHTPPPPPS-----HHHHHHHHHHHHHHHHHHTT---------PPP-

Sequence (96 aa):
MASGLDVRIPFADPRLVDYTFNIPWSMKSFDGREKSLLRAAMKDLLPEKAAYRIKLPYPNLRDRAYDEDMVSNSRSDLHRAAGTSRPSPRHPTCPS

Foldseek 3Di:
DVVPDDDDDVCPPPVNVVVVVPDDPCCCCVPVDHRVNVLVVCVVPDDPCVSPDDDDDDDPPPDPVVVVVVVVVVVVVVCVVVVPDDPDDDDDDDDD